Protein AF-A0A0M4QCI3-F1 (afdb_monomer_lite)

pLDDT: mean 79.68, std 19.6, range [32.41, 98.56]

Foldseek 3Di:
DDDVLLVVLLVLLCVPVNNVRSVVQSVLLVVVCVPAPPVLLSQLSVVCVVVSHNHNVSSNVSSVVVVVVPPPPDDDDDDDDPPPPPPPPPDPDDPVVVCVVCVVVVVVPDDDPPDPDDDCVVVVVVVVVVPPPVPPDDDDDDDDDDDD

Structure (mmCIF, N/CA/C/O backbone):
data_AF-A0A0M4QCI3-F1
#
_entry.id   AF-A0A0M4QCI3-F1
#
loop_
_atom_site.group_PDB
_atom_site.id
_atom_site.type_symbol
_atom_site.label_atom_id
_atom_site.label_alt_id
_atom_site.label_comp_id
_atom_site.label_asym_id
_atom_site.label_entity_id
_atom_site.label_seq_id
_atom_site.pdbx_PDB_ins_code
_atom_site.Cartn_x
_atom_site.Cartn_y
_atom_site.Cartn_z
_atom_site.occupancy
_atom_site.B_iso_or_equiv
_atom_site.auth_seq_id
_atom_site.auth_comp_id
_atom_site.auth_asym_id
_atom_site.auth_atom_id
_atom_site.pdbx_PDB_model_num
ATOM 1 N N . MET A 1 1 ? 18.122 -5.132 -4.610 1.00 80.50 1 MET A N 1
ATOM 2 C CA . MET A 1 1 ? 18.829 -3.832 -4.526 1.00 80.50 1 MET A CA 1
ATOM 3 C C . MET A 1 1 ? 17.848 -2.765 -4.070 1.00 80.50 1 MET A C 1
ATOM 5 O O . MET A 1 1 ? 16.756 -2.703 -4.630 1.00 80.50 1 MET A O 1
ATOM 9 N N . PHE A 1 2 ? 18.219 -1.973 -3.063 1.00 90.69 2 PHE A N 1
ATOM 10 C CA . PHE A 1 2 ? 17.406 -0.878 -2.526 1.00 90.69 2 PHE A CA 1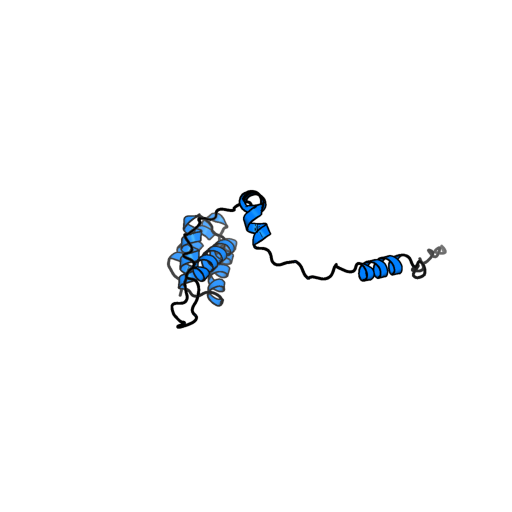
ATOM 11 C C . PHE A 1 2 ? 17.391 0.300 -3.512 1.00 90.69 2 PHE A C 1
ATOM 13 O O . PHE A 1 2 ? 18.431 0.635 -4.073 1.00 90.69 2 PHE A O 1
ATOM 20 N N . ALA A 1 3 ? 16.219 0.876 -3.772 1.00 95.44 3 ALA A N 1
ATOM 21 C CA . ALA A 1 3 ? 16.028 1.940 -4.766 1.00 95.44 3 ALA A CA 1
ATOM 22 C C . ALA A 1 3 ? 15.446 3.200 -4.115 1.00 95.44 3 ALA A C 1
ATOM 24 O O . ALA A 1 3 ? 14.942 3.130 -2.993 1.00 95.44 3 ALA A O 1
ATOM 25 N N . SER A 1 4 ? 15.465 4.329 -4.823 1.00 97.44 4 SER A N 1
ATOM 26 C CA . SER A 1 4 ? 14.939 5.602 -4.312 1.00 97.44 4 SER A CA 1
ATOM 27 C C . SER A 1 4 ? 13.458 5.523 -3.925 1.00 97.44 4 SER A C 1
ATOM 29 O O . SER A 1 4 ? 13.037 6.192 -2.988 1.00 97.44 4 SER A O 1
ATOM 31 N N . GLU A 1 5 ? 12.671 4.657 -4.567 1.00 97.44 5 GLU A N 1
ATOM 32 C CA . GLU A 1 5 ? 11.271 4.411 -4.209 1.00 97.44 5 GLU A CA 1
ATOM 33 C C . GLU A 1 5 ? 11.116 3.774 -2.824 1.00 97.44 5 GLU A C 1
ATOM 35 O O . GLU A 1 5 ? 10.173 4.095 -2.102 1.00 97.44 5 GLU A O 1
ATOM 40 N N . HIS A 1 6 ? 12.044 2.891 -2.440 1.00 97.94 6 HIS A N 1
ATOM 41 C CA . HIS A 1 6 ? 12.040 2.281 -1.111 1.00 97.94 6 HIS A CA 1
ATOM 42 C C . HIS A 1 6 ? 12.367 3.330 -0.049 1.00 97.94 6 HIS A C 1
ATOM 44 O O . HIS A 1 6 ? 11.703 3.377 0.984 1.00 97.94 6 HIS A O 1
ATOM 50 N N . GLU A 1 7 ? 13.341 4.201 -0.331 1.00 97.81 7 GLU A N 1
ATOM 51 C CA . GLU A 1 7 ? 13.709 5.300 0.564 1.00 97.81 7 GLU A CA 1
ATOM 52 C C . GLU A 1 7 ? 12.555 6.292 0.737 1.00 97.81 7 GLU A C 1
ATOM 54 O O . GLU A 1 7 ? 12.204 6.653 1.859 1.00 97.81 7 GLU A O 1
ATOM 59 N N . ALA A 1 8 ? 11.907 6.685 -0.363 1.00 97.94 8 ALA A N 1
ATOM 60 C CA . ALA A 1 8 ? 10.766 7.596 -0.335 1.00 97.94 8 ALA A CA 1
ATOM 61 C C . ALA A 1 8 ? 9.591 7.019 0.470 1.00 97.94 8 ALA A C 1
ATOM 63 O O . ALA A 1 8 ? 8.999 7.716 1.297 1.00 97.94 8 ALA A O 1
ATOM 64 N N . PHE A 1 9 ? 9.284 5.734 0.273 1.00 98.19 9 PHE A N 1
ATOM 65 C CA . PHE A 1 9 ? 8.280 5.031 1.066 1.00 98.19 9 PHE A CA 1
ATOM 66 C C . PHE A 1 9 ? 8.661 4.965 2.542 1.00 98.19 9 PHE A C 1
ATOM 68 O O . PHE A 1 9 ? 7.833 5.275 3.395 1.00 98.19 9 PHE A O 1
ATOM 75 N N . TRP A 1 10 ? 9.911 4.627 2.862 1.00 98.25 10 TRP A N 1
ATOM 76 C CA . TRP A 1 10 ? 10.362 4.531 4.246 1.00 98.25 10 TRP A CA 1
ATOM 77 C C . TRP A 1 10 ? 10.326 5.881 4.964 1.00 9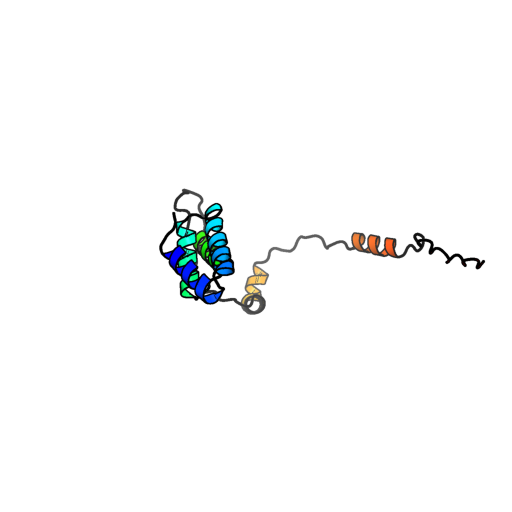8.25 10 TRP A C 1
ATOM 79 O O . TRP A 1 10 ? 9.837 5.964 6.089 1.00 98.25 10 TRP A O 1
ATOM 89 N N . ALA A 1 11 ? 10.768 6.957 4.312 1.00 98.38 11 ALA A N 1
ATOM 90 C CA . ALA A 1 11 ? 10.675 8.309 4.853 1.00 98.38 11 ALA A CA 1
ATOM 91 C C . ALA A 1 11 ? 9.215 8.712 5.132 1.00 98.38 11 ALA A C 1
ATOM 93 O O . ALA A 1 11 ? 8.909 9.226 6.211 1.00 98.38 11 ALA A O 1
ATOM 94 N N . ALA A 1 12 ? 8.300 8.426 4.199 1.00 97.94 12 ALA A N 1
ATOM 95 C CA . ALA A 1 12 ? 6.875 8.692 4.377 1.00 97.94 12 ALA A CA 1
ATOM 96 C C . ALA A 1 12 ? 6.265 7.853 5.515 1.00 97.94 12 ALA A C 1
ATOM 98 O O . ALA A 1 12 ? 5.544 8.383 6.362 1.00 97.94 12 ALA A O 1
ATOM 99 N N . ALA A 1 13 ? 6.597 6.563 5.580 1.00 97.94 13 ALA A N 1
ATOM 100 C CA . ALA A 1 13 ? 6.112 5.653 6.609 1.00 97.94 13 ALA A CA 1
ATOM 101 C C . ALA A 1 13 ? 6.612 6.052 8.003 1.00 97.94 13 ALA A C 1
ATOM 103 O O . ALA A 1 13 ? 5.818 6.091 8.939 1.00 97.94 13 ALA A O 1
ATOM 104 N N . ARG A 1 14 ? 7.888 6.440 8.149 1.00 98.31 14 ARG A N 1
ATOM 105 C CA . ARG A 1 14 ? 8.424 6.950 9.424 1.00 98.31 14 ARG A CA 1
ATOM 106 C C . ARG A 1 14 ? 7.737 8.235 9.868 1.00 98.31 14 ARG A C 1
ATOM 108 O O . ARG A 1 14 ? 7.452 8.392 11.051 1.00 98.31 14 ARG A O 1
ATOM 115 N N . LYS A 1 15 ? 7.437 9.135 8.928 1.00 98.00 15 LYS A N 1
ATOM 116 C CA . LYS A 1 15 ? 6.741 10.394 9.219 1.00 98.00 15 LYS A CA 1
ATOM 117 C C . LYS A 1 15 ? 5.310 10.176 9.723 1.00 98.00 15 LYS A C 1
ATOM 119 O O . LYS A 1 15 ? 4.868 10.924 10.586 1.00 98.00 15 LYS A O 1
ATOM 124 N N . LEU A 1 16 ? 4.588 9.193 9.180 1.00 97.62 16 LEU A N 1
ATOM 125 C CA . LEU A 1 16 ? 3.168 8.972 9.493 1.00 97.62 16 LEU A CA 1
ATOM 126 C C . LEU A 1 16 ? 2.923 7.940 10.601 1.00 97.62 16 LEU A C 1
ATOM 128 O O . LEU A 1 16 ? 1.986 8.099 11.376 1.00 97.62 16 LEU A O 1
ATOM 132 N N . LEU A 1 17 ? 3.736 6.886 10.670 1.00 97.31 17 LEU A N 1
ATOM 133 C CA . LEU A 1 17 ? 3.542 5.748 11.577 1.00 97.31 17 LEU A CA 1
ATOM 134 C C . LEU A 1 17 ? 4.569 5.720 12.722 1.00 97.31 17 LEU A C 1
ATOM 136 O O . LEU A 1 17 ? 4.437 4.927 13.653 1.00 97.31 17 LEU A O 1
ATOM 140 N N . GLY A 1 18 ? 5.598 6.569 12.663 1.00 98.00 18 GLY A N 1
ATOM 141 C CA . GLY A 1 18 ? 6.751 6.519 13.558 1.00 98.00 18 GLY A CA 1
ATOM 142 C C . GLY A 1 18 ? 7.811 5.515 13.096 1.00 98.00 18 GLY A C 1
ATOM 143 O O . GLY A 1 18 ? 7.598 4.718 12.182 1.00 98.00 18 GLY A O 1
ATOM 144 N N . ASP A 1 19 ? 8.981 5.551 13.730 1.00 97.69 19 ASP A N 1
ATOM 145 C CA . ASP A 1 19 ? 10.162 4.817 13.257 1.00 97.69 19 ASP A CA 1
ATOM 146 C C . ASP A 1 19 ? 9.986 3.288 13.323 1.00 97.69 19 ASP A C 1
ATOM 148 O O . ASP A 1 19 ? 10.170 2.574 12.337 1.00 97.69 19 ASP A O 1
ATOM 152 N N . ALA A 1 20 ? 9.516 2.775 14.464 1.00 98.12 20 ALA A N 1
ATOM 153 C CA . ALA A 1 20 ? 9.327 1.340 14.677 1.00 98.12 20 ALA A CA 1
ATOM 154 C C . ALA A 1 20 ? 8.230 0.720 13.792 1.00 98.12 20 ALA A C 1
ATOM 156 O O . ALA A 1 20 ? 8.351 -0.433 13.383 1.00 98.12 20 ALA A O 1
ATOM 157 N N . ALA A 1 21 ? 7.144 1.442 13.505 1.00 97.88 21 ALA A N 1
ATOM 158 C CA . ALA A 1 21 ? 6.096 0.941 12.616 1.00 97.88 21 ALA A CA 1
ATOM 159 C C . ALA A 1 21 ? 6.477 1.143 11.143 1.00 97.88 21 ALA A C 1
ATOM 161 O O . ALA A 1 21 ? 6.308 0.230 10.339 1.00 97.88 21 ALA A O 1
ATOM 162 N N . GLY A 1 22 ? 7.076 2.286 10.795 1.00 97.81 22 GLY A N 1
ATOM 163 C CA . GLY A 1 22 ? 7.534 2.561 9.434 1.00 97.81 22 GLY A CA 1
ATOM 164 C C . GLY A 1 22 ? 8.634 1.605 8.964 1.00 97.81 22 GLY A C 1
ATOM 165 O O . GLY A 1 22 ? 8.633 1.186 7.808 1.00 97.81 22 GLY A O 1
ATOM 166 N N . THR A 1 23 ? 9.538 1.188 9.855 1.00 98.12 23 THR A N 1
ATOM 167 C CA . THR A 1 23 ? 10.528 0.140 9.553 1.00 98.12 23 THR A CA 1
ATOM 168 C C . THR A 1 23 ? 9.886 -1.229 9.337 1.00 98.12 23 THR A C 1
ATOM 170 O O . THR A 1 23 ? 10.290 -1.933 8.415 1.00 98.12 23 THR A O 1
ATOM 173 N N . ARG A 1 24 ? 8.856 -1.607 10.110 1.00 98.56 24 ARG A N 1
ATOM 174 C CA . ARG A 1 24 ? 8.111 -2.862 9.879 1.00 98.56 24 ARG A CA 1
ATOM 175 C C . ARG A 1 24 ? 7.438 -2.877 8.511 1.00 98.56 24 ARG A C 1
ATOM 177 O O . ARG A 1 24 ? 7.520 -3.884 7.816 1.00 98.56 24 ARG A O 1
ATOM 184 N N . GLU A 1 25 ? 6.830 -1.764 8.111 1.00 98.44 25 GLU A N 1
ATOM 185 C CA . GLU A 1 25 ? 6.213 -1.628 6.788 1.00 98.44 25 GLU A CA 1
ATOM 186 C C . GLU A 1 25 ? 7.270 -1.711 5.671 1.00 98.44 25 GLU A C 1
ATOM 188 O O . GLU A 1 25 ? 7.074 -2.430 4.692 1.00 98.44 25 GLU A O 1
ATOM 193 N N . LEU A 1 26 ? 8.439 -1.071 5.830 1.00 98.19 26 LEU A N 1
ATOM 194 C CA . LEU A 1 26 ? 9.545 -1.222 4.876 1.00 98.19 26 LEU A CA 1
ATOM 195 C C . LEU A 1 26 ? 10.024 -2.680 4.785 1.00 98.19 26 LEU A C 1
ATOM 197 O O . LEU A 1 26 ? 10.218 -3.190 3.684 1.00 98.19 26 LEU A O 1
ATOM 201 N N . ILE A 1 27 ? 10.196 -3.367 5.917 1.00 98.25 27 ILE A N 1
ATOM 202 C CA . ILE A 1 27 ? 10.597 -4.781 5.937 1.00 98.25 27 ILE A CA 1
ATOM 203 C C . ILE A 1 27 ? 9.559 -5.638 5.206 1.00 98.25 27 ILE A C 1
ATOM 205 O O . ILE A 1 27 ? 9.940 -6.486 4.403 1.00 98.25 27 ILE A O 1
ATOM 209 N N . ALA A 1 28 ? 8.264 -5.396 5.418 1.00 98.25 28 ALA A N 1
ATOM 210 C CA . ALA A 1 28 ? 7.204 -6.109 4.711 1.00 98.25 28 ALA A CA 1
ATOM 211 C C . ALA A 1 28 ? 7.285 -5.906 3.184 1.00 98.25 28 ALA A C 1
ATOM 213 O O . ALA A 1 28 ? 7.183 -6.876 2.433 1.00 98.25 28 ALA A O 1
ATOM 214 N N . VAL A 1 29 ? 7.568 -4.684 2.712 1.00 97.81 29 VAL A N 1
ATOM 215 C CA . VAL A 1 29 ? 7.828 -4.418 1.283 1.00 97.81 29 VAL A CA 1
ATOM 216 C C . VAL A 1 29 ? 9.096 -5.122 0.791 1.00 97.81 29 VAL A C 1
ATOM 218 O O . VAL A 1 29 ? 9.111 -5.666 -0.311 1.00 97.81 29 VAL A O 1
ATOM 221 N N . LEU A 1 30 ? 10.167 -5.158 1.584 1.00 97.25 30 LEU A N 1
ATOM 222 C CA . LEU A 1 30 ? 11.391 -5.870 1.205 1.00 97.25 30 LEU A CA 1
ATOM 223 C C . LEU A 1 30 ? 11.154 -7.379 1.080 1.00 97.25 30 LEU A C 1
ATOM 225 O O . LEU A 1 30 ? 11.660 -8.002 0.148 1.00 97.25 30 LEU A O 1
ATOM 229 N N . LEU A 1 31 ? 10.337 -7.956 1.963 1.00 97.44 31 LEU A N 1
ATOM 230 C CA . LEU A 1 31 ? 9.935 -9.360 1.885 1.00 97.44 31 LEU A CA 1
ATOM 231 C C . LEU A 1 31 ? 9.036 -9.649 0.676 1.00 97.44 31 LEU A C 1
ATOM 233 O O . LEU A 1 31 ? 9.050 -10.770 0.170 1.00 97.44 31 LEU A O 1
ATOM 237 N N . LEU A 1 32 ? 8.317 -8.651 0.156 1.00 95.88 32 LEU A N 1
ATOM 238 C CA . LEU A 1 32 ? 7.508 -8.794 -1.055 1.00 95.88 32 LEU A CA 1
ATOM 239 C C . LEU A 1 32 ? 8.351 -9.185 -2.282 1.00 95.88 32 LEU A C 1
ATOM 241 O O . LEU A 1 32 ? 7.884 -9.964 -3.115 1.00 95.88 32 LEU A O 1
ATOM 245 N N . HIS A 1 33 ? 9.613 -8.739 -2.357 1.00 95.44 33 HIS A N 1
ATOM 246 C CA . HIS A 1 33 ? 10.555 -9.132 -3.422 1.00 95.44 33 HIS A CA 1
ATOM 247 C C . HIS A 1 33 ? 10.864 -10.634 -3.446 1.00 95.44 33 HIS A C 1
ATOM 249 O O . HIS A 1 33 ? 11.392 -11.127 -4.437 1.00 95.44 33 HIS A O 1
ATOM 255 N N . ARG A 1 34 ? 10.543 -11.388 -2.382 1.00 95.75 34 ARG A N 1
ATOM 256 C CA . ARG A 1 34 ? 10.668 -12.855 -2.392 1.00 95.75 34 ARG A CA 1
ATOM 257 C C . ARG A 1 34 ? 9.658 -13.516 -3.332 1.00 95.75 34 ARG A C 1
ATOM 259 O O . ARG A 1 34 ? 9.906 -14.619 -3.809 1.00 95.75 34 ARG A O 1
ATOM 266 N N . HIS A 1 35 ? 8.520 -12.869 -3.559 1.00 93.56 35 HIS A N 1
ATOM 267 C CA . HIS A 1 35 ? 7.404 -13.435 -4.315 1.00 93.56 35 HIS A CA 1
ATOM 268 C C . HIS A 1 35 ? 7.152 -12.716 -5.637 1.00 93.56 35 HIS A C 1
ATOM 270 O O . HIS A 1 35 ? 6.544 -13.296 -6.529 1.00 93.56 35 HIS A O 1
ATOM 276 N N . LEU A 1 36 ? 7.591 -11.464 -5.762 1.00 94.00 36 LEU A N 1
ATOM 277 C CA . LEU A 1 36 ? 7.354 -10.627 -6.931 1.00 94.00 36 LEU A CA 1
ATOM 278 C C . LEU A 1 36 ? 8.677 -10.088 -7.485 1.00 94.00 36 LEU A C 1
ATOM 280 O O . LEU A 1 36 ? 9.568 -9.739 -6.707 1.00 94.00 36 LEU A O 1
ATOM 284 N N . PRO A 1 37 ? 8.809 -9.968 -8.817 1.00 94.88 37 PRO A N 1
ATOM 285 C CA . PRO A 1 37 ? 9.997 -9.389 -9.424 1.00 94.88 37 PRO A CA 1
ATOM 286 C C . PRO A 1 37 ? 10.135 -7.908 -9.053 1.00 94.88 37 PRO A C 1
ATOM 288 O O . PRO A 1 37 ? 9.152 -7.182 -8.877 1.00 94.88 37 PRO A O 1
ATOM 291 N N . ARG A 1 38 ? 11.387 -7.442 -8.977 1.00 94.81 38 ARG A N 1
ATOM 292 C CA . ARG A 1 38 ? 11.741 -6.095 -8.504 1.00 94.81 38 ARG A CA 1
ATOM 293 C C . ARG A 1 38 ? 10.957 -4.984 -9.194 1.00 94.81 38 ARG A C 1
ATOM 295 O O . ARG A 1 38 ? 10.470 -4.080 -8.520 1.00 94.81 38 ARG A O 1
ATOM 302 N N . GLU A 1 39 ? 10.848 -5.041 -10.517 1.00 95.19 39 GLU A N 1
ATOM 303 C CA . GLU A 1 39 ? 10.213 -3.984 -11.311 1.00 95.19 39 GLU A CA 1
ATOM 304 C C . GLU A 1 39 ? 8.730 -3.813 -10.968 1.00 95.19 39 GLU A C 1
ATOM 306 O O . GLU A 1 39 ? 8.224 -2.693 -10.890 1.00 95.19 39 GLU A O 1
ATOM 311 N N . ILE A 1 40 ? 8.057 -4.919 -10.654 1.00 96.69 40 ILE A N 1
ATOM 312 C CA . ILE A 1 40 ? 6.656 -4.928 -10.245 1.00 96.69 40 ILE A CA 1
ATOM 313 C C . ILE A 1 40 ? 6.487 -4.331 -8.843 1.00 96.69 40 ILE A C 1
ATOM 315 O O . ILE A 1 40 ? 5.576 -3.534 -8.614 1.00 96.69 40 ILE A O 1
ATOM 319 N N . VAL A 1 41 ? 7.401 -4.630 -7.915 1.00 96.94 41 VAL A N 1
ATOM 320 C CA . VAL A 1 41 ? 7.389 -4.019 -6.575 1.00 96.94 41 VAL A CA 1
ATOM 321 C C . VAL A 1 41 ? 7.672 -2.515 -6.646 1.00 96.94 41 VAL A C 1
ATOM 323 O O . VAL A 1 41 ? 7.008 -1.736 -5.964 1.00 96.94 41 VAL A O 1
ATOM 326 N N . LEU A 1 42 ? 8.601 -2.073 -7.502 1.00 97.31 42 LEU A N 1
ATOM 327 C CA . LEU A 1 42 ? 8.852 -0.645 -7.724 1.00 97.31 42 LEU A CA 1
ATOM 328 C C . LEU A 1 42 ? 7.634 0.068 -8.322 1.00 97.31 42 LEU A C 1
ATOM 330 O O . LEU A 1 42 ? 7.321 1.187 -7.915 1.00 97.31 42 LEU A O 1
ATOM 334 N N . ALA A 1 43 ? 6.919 -0.569 -9.252 1.00 96.81 43 ALA A N 1
ATOM 335 C CA . ALA A 1 43 ? 5.666 -0.038 -9.780 1.00 96.81 43 ALA A CA 1
ATOM 336 C C . ALA A 1 43 ? 4.601 0.106 -8.676 1.00 96.81 43 ALA A C 1
ATOM 338 O O . ALA A 1 43 ? 3.996 1.175 -8.551 1.00 96.81 43 ALA A O 1
ATOM 339 N N . GLY A 1 44 ? 4.450 -0.914 -7.822 1.00 96.94 44 GLY A N 1
ATOM 340 C CA . GLY A 1 44 ? 3.558 -0.882 -6.659 1.00 96.94 44 GLY A CA 1
ATOM 341 C C . GLY A 1 44 ? 3.916 0.215 -5.651 1.00 96.94 44 GLY A C 1
ATOM 342 O O . GLY A 1 44 ? 3.040 0.954 -5.207 1.00 96.94 44 GLY A O 1
ATOM 343 N N . LEU A 1 45 ? 5.206 0.402 -5.352 1.00 97.94 45 LEU A N 1
ATOM 344 C CA . LEU A 1 45 ? 5.697 1.480 -4.484 1.00 97.94 45 LEU A CA 1
ATOM 345 C C . LEU A 1 45 ? 5.347 2.865 -5.038 1.00 97.94 45 LEU A C 1
ATOM 347 O O . LEU A 1 45 ? 4.808 3.705 -4.318 1.00 97.94 45 LEU A O 1
ATOM 351 N N . ARG A 1 46 ? 5.598 3.104 -6.332 1.00 98.00 46 ARG A N 1
ATOM 352 C CA . ARG A 1 46 ? 5.237 4.373 -6.987 1.00 98.00 46 ARG A CA 1
ATOM 353 C C . ARG A 1 46 ? 3.726 4.603 -6.981 1.00 98.00 46 ARG A C 1
ATOM 355 O O . ARG A 1 46 ? 3.288 5.744 -6.865 1.00 98.00 46 ARG A O 1
ATOM 362 N N . ALA A 1 47 ? 2.925 3.550 -7.138 1.00 97.50 47 ALA A N 1
ATOM 363 C CA . ALA A 1 47 ? 1.468 3.639 -7.085 1.00 97.50 47 ALA A CA 1
ATOM 364 C C . ALA A 1 47 ? 0.960 3.988 -5.681 1.00 97.50 47 ALA A C 1
ATOM 366 O O . ALA A 1 47 ? 0.192 4.939 -5.545 1.00 97.50 47 ALA A O 1
ATOM 367 N N . ALA A 1 48 ? 1.456 3.306 -4.647 1.00 97.25 48 ALA A N 1
ATOM 368 C CA . ALA A 1 48 ? 1.116 3.591 -3.256 1.00 97.25 48 ALA A CA 1
ATOM 369 C C . ALA A 1 48 ? 1.505 5.024 -2.854 1.00 97.25 48 ALA A C 1
ATOM 371 O O . ALA A 1 48 ? 0.697 5.748 -2.273 1.00 97.25 48 ALA A O 1
ATOM 372 N N . LEU A 1 49 ? 2.701 5.480 -3.245 1.00 97.25 49 LEU A N 1
ATOM 373 C CA . LEU A 1 49 ? 3.154 6.848 -2.981 1.00 97.25 49 LEU A CA 1
ATOM 374 C C . LEU A 1 49 ? 2.285 7.906 -3.673 1.00 97.25 49 LEU A C 1
ATOM 376 O O . LEU A 1 49 ? 2.000 8.938 -3.070 1.00 97.25 49 LEU A O 1
ATOM 380 N N . ARG A 1 50 ? 1.809 7.652 -4.901 1.00 97.12 50 ARG A N 1
ATOM 381 C CA . ARG A 1 50 ? 0.898 8.569 -5.613 1.00 97.12 50 ARG A CA 1
ATOM 382 C C . ARG A 1 50 ? -0.427 8.787 -4.882 1.00 97.12 50 ARG A C 1
ATOM 384 O O . ARG A 1 50 ? -0.995 9.866 -5.001 1.00 97.12 50 ARG A O 1
ATOM 391 N N . VAL A 1 51 ? -0.909 7.791 -4.139 1.00 95.25 51 VAL A N 1
ATOM 392 C CA . VAL A 1 51 ? -2.137 7.891 -3.330 1.00 95.25 51 VAL A CA 1
ATOM 393 C C . VAL A 1 51 ? -1.861 8.231 -1.860 1.00 95.25 51 VAL A C 1
ATOM 395 O O . VAL A 1 51 ? -2.789 8.272 -1.059 1.00 95.25 51 VAL A O 1
ATOM 398 N N . GLY A 1 52 ? -0.599 8.478 -1.488 1.00 95.19 52 GLY A N 1
ATOM 399 C CA . GLY A 1 52 ? -0.201 8.793 -0.112 1.00 95.19 52 GLY A CA 1
ATOM 400 C C . GLY A 1 52 ? -0.291 7.612 0.861 1.00 95.19 52 GLY A C 1
ATOM 401 O O . GLY A 1 52 ? -0.320 7.818 2.073 1.00 95.19 52 GLY A O 1
ATOM 402 N N . ALA A 1 53 ? -0.341 6.376 0.358 1.00 97.12 53 ALA A N 1
ATOM 403 C CA . ALA A 1 53 ? -0.406 5.180 1.186 1.00 97.12 53 ALA A CA 1
ATOM 404 C C . ALA A 1 53 ? 0.991 4.737 1.644 1.00 97.12 53 ALA A C 1
ATOM 406 O O . ALA A 1 53 ? 1.916 4.600 0.846 1.00 97.12 53 ALA A O 1
ATOM 407 N N . VAL A 1 54 ? 1.112 4.447 2.941 1.00 97.19 54 VAL A N 1
ATOM 408 C CA . VAL A 1 54 ? 2.365 4.022 3.595 1.00 97.19 54 VAL A CA 1
ATOM 409 C C . VAL A 1 54 ? 2.272 2.628 4.223 1.00 97.19 54 VAL A C 1
ATOM 411 O O . VAL A 1 54 ? 3.035 2.294 5.124 1.00 97.19 54 VAL A O 1
ATOM 414 N N . ARG A 1 55 ? 1.315 1.813 3.762 1.00 98.19 55 ARG A N 1
ATOM 415 C CA . ARG A 1 55 ? 1.138 0.423 4.202 1.00 98.19 55 ARG A CA 1
ATOM 416 C C . ARG A 1 55 ? 1.587 -0.550 3.121 1.00 98.19 55 ARG A C 1
ATOM 418 O O . ARG A 1 55 ? 1.211 -0.400 1.957 1.00 98.19 55 ARG A O 1
ATOM 425 N N . ALA A 1 56 ? 2.339 -1.567 3.515 1.00 97.75 56 ALA A N 1
ATOM 426 C CA . ALA A 1 56 ? 2.868 -2.609 2.650 1.00 97.75 56 ALA A CA 1
ATOM 427 C C . ALA A 1 56 ? 1.757 -3.410 1.961 1.00 97.75 56 ALA A C 1
ATOM 429 O O . ALA A 1 56 ? 1.925 -3.809 0.812 1.00 97.75 56 ALA A O 1
ATOM 430 N N . ASP A 1 57 ? 0.598 -3.571 2.605 1.00 97.62 57 ASP A N 1
ATOM 431 C CA . ASP A 1 57 ? -0.557 -4.250 2.007 1.00 97.62 57 ASP A CA 1
ATOM 432 C C . ASP A 1 57 ? -1.044 -3.534 0.739 1.00 97.62 57 ASP A C 1
A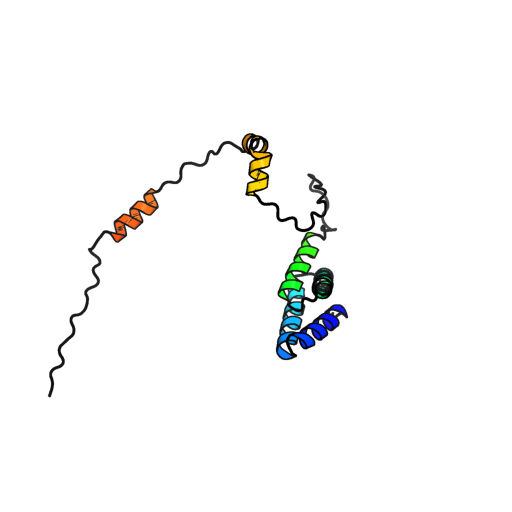TOM 434 O O . ASP A 1 57 ? -1.346 -4.174 -0.267 1.00 97.62 57 ASP A O 1
ATOM 438 N N . VAL A 1 58 ? -1.049 -2.195 0.743 1.00 97.81 58 VAL A N 1
ATOM 439 C CA . VAL A 1 58 ? -1.423 -1.392 -0.433 1.00 97.81 58 VAL A CA 1
ATOM 440 C C . VAL A 1 58 ? -0.372 -1.535 -1.533 1.00 97.81 58 VAL A C 1
ATOM 442 O O . VAL A 1 58 ? -0.721 -1.723 -2.697 1.00 97.81 58 VAL A O 1
ATOM 445 N N . VAL A 1 59 ? 0.916 -1.520 -1.168 1.00 97.62 59 VAL A N 1
ATOM 446 C CA . VAL A 1 59 ? 2.019 -1.776 -2.110 1.00 97.62 59 VAL A CA 1
ATOM 447 C C . VAL A 1 59 ? 1.876 -3.160 -2.746 1.00 97.62 59 VAL A C 1
ATOM 449 O O . VAL A 1 59 ? 2.063 -3.292 -3.952 1.00 97.62 59 VAL A O 1
ATOM 452 N N . ALA A 1 60 ? 1.503 -4.180 -1.969 1.00 97.69 60 ALA A N 1
ATOM 453 C CA . ALA A 1 60 ? 1.294 -5.537 -2.462 1.00 97.69 60 ALA A C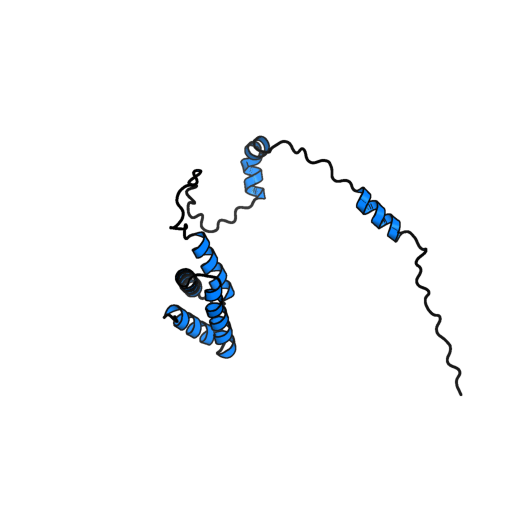A 1
ATOM 454 C C . ALA A 1 60 ? 0.102 -5.637 -3.423 1.00 97.69 60 ALA A C 1
ATOM 456 O O . ALA A 1 60 ? 0.208 -6.317 -4.444 1.00 97.69 60 ALA A O 1
ATOM 457 N N . VAL A 1 61 ? -1.010 -4.952 -3.134 1.00 97.19 61 VAL A N 1
ATOM 458 C CA . VAL A 1 61 ? -2.176 -4.895 -4.033 1.00 97.19 61 VAL A CA 1
ATOM 459 C C . VAL A 1 61 ? -1.805 -4.236 -5.359 1.00 97.19 61 VAL A C 1
ATOM 461 O O . VAL A 1 61 ? -2.059 -4.809 -6.417 1.00 97.19 61 VAL A O 1
ATOM 464 N N . GLU A 1 62 ? -1.152 -3.076 -5.321 1.00 96.75 62 GLU A N 1
ATOM 465 C CA . GLU A 1 62 ? -0.748 -2.379 -6.545 1.00 96.75 62 GLU A CA 1
ATOM 466 C C . GLU A 1 62 ? 0.324 -3.156 -7.320 1.00 96.75 62 GLU A C 1
ATOM 468 O O . GLU A 1 62 ? 0.262 -3.245 -8.544 1.00 96.75 62 GLU A O 1
ATOM 473 N N . ALA A 1 63 ? 1.273 -3.792 -6.628 1.00 96.19 63 ALA A N 1
ATOM 474 C CA . ALA A 1 63 ? 2.261 -4.660 -7.259 1.00 96.19 63 ALA A CA 1
ATOM 475 C C . ALA A 1 63 ? 1.590 -5.849 -7.968 1.00 96.19 63 ALA A C 1
ATOM 477 O O . ALA A 1 63 ? 1.870 -6.092 -9.137 1.00 96.19 63 ALA A O 1
ATOM 478 N N . ARG A 1 64 ? 0.653 -6.558 -7.324 1.00 95.12 64 ARG A N 1
ATOM 479 C CA . ARG A 1 64 ? -0.079 -7.666 -7.970 1.00 95.12 64 ARG A CA 1
ATOM 480 C C . ARG A 1 64 ? -0.899 -7.194 -9.162 1.00 95.12 64 ARG A C 1
ATOM 482 O O . ARG A 1 64 ? -0.828 -7.806 -10.220 1.00 95.12 64 ARG A O 1
ATOM 489 N N . ARG A 1 65 ? -1.580 -6.055 -9.033 1.00 93.75 65 ARG A N 1
ATOM 490 C CA . ARG A 1 65 ? -2.285 -5.431 -10.155 1.00 93.75 65 ARG A CA 1
ATOM 491 C C . ARG A 1 65 ? -1.341 -5.172 -11.331 1.00 93.75 65 ARG A C 1
ATOM 493 O O . ARG A 1 65 ? -1.701 -5.445 -12.469 1.00 93.75 65 ARG A O 1
ATOM 500 N N . HIS A 1 66 ? -0.133 -4.669 -11.080 1.00 90.88 66 HIS A N 1
ATOM 501 C CA . HIS A 1 66 ? 0.879 -4.473 -12.120 1.00 90.88 66 HIS A CA 1
ATOM 502 C C . HIS A 1 66 ? 1.432 -5.787 -12.685 1.00 90.88 66 HIS A C 1
ATOM 504 O O . HIS A 1 66 ? 1.721 -5.830 -13.877 1.00 90.88 66 HIS A O 1
ATOM 510 N N . HIS A 1 67 ? 1.553 -6.836 -11.868 1.00 90.44 67 HIS A N 1
ATOM 511 C CA . HIS A 1 67 ? 1.969 -8.170 -12.304 1.00 90.44 67 HIS A CA 1
ATOM 512 C C . HIS A 1 67 ? 0.983 -8.761 -13.313 1.00 90.44 67 HIS A C 1
ATOM 514 O O . HIS A 1 67 ? 1.392 -9.189 -14.381 1.00 90.44 67 HIS A O 1
ATOM 520 N N . GLU A 1 68 ? -0.316 -8.694 -13.011 1.00 85.00 68 GLU A N 1
ATOM 521 C CA . GLU A 1 68 ? -1.396 -9.186 -13.879 1.00 85.00 68 GLU A CA 1
ATOM 522 C C . GLU A 1 68 ? -1.486 -8.424 -15.211 1.00 85.00 68 GLU A C 1
ATOM 524 O O . GLU A 1 68 ? -1.947 -8.960 -16.213 1.00 85.00 68 GLU A O 1
ATOM 529 N N . HIS A 1 69 ? -1.057 -7.159 -15.227 1.00 73.38 69 HIS A N 1
ATOM 530 C CA . HIS A 1 69 ? -1.045 -6.313 -16.425 1.00 73.38 69 HIS A CA 1
ATOM 531 C C . HIS A 1 69 ? 0.285 -6.352 -17.184 1.00 73.38 69 HIS A C 1
ATOM 533 O O . HIS A 1 69 ? 0.417 -5.642 -18.183 1.00 73.38 69 HIS A O 1
ATOM 539 N N . HIS A 1 70 ? 1.278 -7.109 -16.715 1.00 63.94 70 HIS A N 1
ATOM 540 C CA . HIS A 1 70 ? 2.495 -7.373 -17.468 1.00 63.94 70 HIS A CA 1
ATOM 541 C C . HIS A 1 70 ? 2.235 -8.657 -18.265 1.00 63.94 70 HIS A C 1
ATOM 543 O O . HIS A 1 70 ? 2.391 -9.735 -17.699 1.00 63.94 70 HIS A O 1
ATOM 549 N N . PRO A 1 71 ? 1.746 -8.582 -19.522 1.00 53.53 71 PRO A N 1
ATOM 550 C CA . PRO A 1 71 ? 1.631 -9.781 -20.336 1.00 53.53 71 PRO A CA 1
ATOM 551 C C . PRO A 1 71 ? 3.027 -10.384 -20.436 1.00 53.53 71 PRO A C 1
ATOM 553 O O . PRO A 1 71 ? 3.981 -9.672 -20.760 1.00 53.53 71 PRO A O 1
ATOM 556 N N . ASP A 1 72 ? 3.140 -11.665 -20.107 1.00 48.47 72 ASP A N 1
ATOM 557 C CA . ASP A 1 72 ? 4.365 -12.429 -20.264 1.00 48.47 72 ASP A CA 1
ATOM 558 C C . ASP A 1 72 ? 4.941 -12.163 -21.663 1.00 48.47 72 ASP A C 1
ATOM 560 O O . ASP A 1 72 ? 4.354 -12.540 -22.677 1.00 48.47 72 ASP A O 1
ATOM 564 N N . THR A 1 73 ? 6.092 -11.494 -21.742 1.00 49.81 73 THR A N 1
ATOM 565 C CA . THR A 1 73 ? 6.840 -11.370 -23.002 1.00 49.81 73 THR A CA 1
ATOM 566 C C . THR A 1 73 ? 7.534 -12.676 -23.393 1.00 49.81 73 THR A C 1
ATOM 568 O O . THR A 1 73 ? 8.163 -12.726 -24.442 1.00 49.81 73 THR A O 1
ATOM 571 N N . ASP A 1 74 ? 7.363 -13.745 -22.610 1.00 45.41 74 ASP A N 1
ATOM 572 C CA . ASP A 1 74 ? 7.955 -15.056 -22.844 1.00 45.41 74 ASP A CA 1
ATOM 573 C C . ASP A 1 74 ? 6.886 -16.159 -22.766 1.00 45.41 74 ASP A C 1
ATOM 575 O O . ASP A 1 74 ? 6.787 -16.847 -21.758 1.00 45.41 74 ASP A O 1
ATOM 579 N N . THR A 1 75 ? 6.074 -16.343 -23.815 1.00 38.44 75 THR A N 1
ATOM 580 C CA . THR A 1 75 ? 5.559 -17.661 -24.267 1.00 38.44 75 THR A CA 1
ATOM 581 C C . THR A 1 75 ? 4.882 -17.513 -25.634 1.00 38.44 75 THR A C 1
ATOM 583 O O . THR A 1 75 ? 3.832 -16.892 -25.778 1.00 38.44 75 THR A O 1
ATOM 586 N N . SER A 1 76 ? 5.489 -18.109 -26.662 1.00 42.38 76 SER A N 1
ATOM 587 C CA . SER A 1 76 ? 4.857 -18.295 -27.970 1.00 42.38 76 SER A CA 1
ATOM 588 C C . SER A 1 76 ? 3.781 -19.386 -27.932 1.00 42.38 76 SER A C 1
ATOM 590 O O . SER A 1 76 ? 3.998 -20.458 -27.377 1.00 42.38 76 SER A O 1
ATOM 592 N N . ALA A 1 77 ? 2.701 -19.111 -28.669 1.00 45.00 77 ALA A N 1
ATOM 593 C CA . ALA A 1 77 ? 1.749 -20.038 -29.286 1.00 45.00 77 ALA A CA 1
ATOM 594 C C . ALA A 1 77 ? 0.747 -20.783 -28.380 1.00 45.00 77 ALA A C 1
ATOM 596 O O . ALA A 1 77 ? 0.911 -21.947 -28.029 1.00 45.00 77 ALA A O 1
ATOM 597 N N . GLY A 1 78 ? -0.396 -20.125 -28.173 1.00 32.41 78 GLY A N 1
ATOM 598 C CA . GLY A 1 78 ? -1.670 -20.743 -27.810 1.00 32.41 78 GLY A CA 1
ATOM 599 C C . GLY A 1 78 ? -2.829 -19.824 -28.191 1.00 32.41 78 GLY A C 1
ATOM 600 O O . GLY A 1 78 ? -3.281 -19.018 -27.390 1.00 32.41 78 GLY A O 1
ATOM 601 N N . THR A 1 79 ? -3.251 -19.890 -29.451 1.00 38.38 79 THR A N 1
ATOM 602 C CA . THR A 1 79 ? -4.362 -19.141 -30.055 1.00 38.38 79 THR A CA 1
ATOM 603 C C . THR A 1 79 ? -5.649 -19.198 -29.221 1.00 38.38 79 THR A C 1
ATOM 605 O O . THR A 1 79 ? -6.155 -20.289 -28.977 1.00 38.38 79 THR A O 1
ATOM 608 N N . CYS A 1 80 ? -6.187 -18.031 -28.834 1.00 36.44 80 CYS A N 1
ATOM 609 C CA . CYS A 1 80 ? -7.572 -17.574 -29.071 1.00 36.44 80 CYS A CA 1
ATOM 610 C C . CYS A 1 80 ? -8.000 -16.466 -28.089 1.00 36.44 80 CYS A C 1
ATOM 612 O O . CYS A 1 80 ? -7.859 -16.603 -26.880 1.00 36.44 80 CYS A O 1
ATOM 614 N N . ALA A 1 81 ? -8.631 -15.432 -28.657 1.00 39.19 81 ALA A N 1
ATOM 615 C CA . ALA A 1 81 ? -9.293 -14.285 -28.027 1.00 39.19 81 ALA A CA 1
ATOM 616 C C . ALA A 1 81 ? -8.373 -13.222 -27.401 1.00 39.19 81 ALA A C 1
ATOM 618 O O . ALA A 1 81 ? -8.228 -13.114 -26.186 1.00 39.19 81 ALA A O 1
ATOM 619 N N . GLU A 1 82 ? -7.853 -12.340 -28.258 1.00 34.91 82 GLU A N 1
ATOM 620 C CA . GLU A 1 82 ? -7.437 -10.996 -27.855 1.00 34.91 82 GLU A CA 1
ATOM 621 C C . GLU A 1 82 ? -8.676 -10.218 -27.387 1.00 34.91 82 GLU A C 1
ATOM 623 O O . GLU A 1 82 ? -9.342 -9.505 -28.139 1.00 34.91 82 GLU A O 1
ATOM 628 N N . VAL A 1 83 ? -9.038 -10.403 -26.119 1.00 45.25 83 VAL A N 1
ATOM 629 C CA . VAL A 1 83 ? -9.920 -9.471 -25.430 1.00 45.25 83 VAL A CA 1
ATOM 630 C C . VAL A 1 83 ? -9.079 -8.230 -25.198 1.00 45.25 83 VAL A C 1
ATOM 632 O O . VAL A 1 83 ? -8.247 -8.191 -24.293 1.00 45.25 83 VAL A O 1
ATOM 635 N N . VAL A 1 84 ? -9.288 -7.209 -26.028 1.00 46.06 84 VAL A N 1
ATOM 636 C CA . VAL A 1 84 ? -8.845 -5.850 -25.729 1.00 46.06 84 VAL A CA 1
ATOM 637 C C . VAL A 1 84 ? -9.499 -5.471 -24.405 1.00 46.06 84 VAL A C 1
ATOM 639 O O . VAL A 1 84 ? -10.656 -5.052 -24.354 1.00 46.06 84 VAL A O 1
ATOM 642 N N . VAL A 1 85 ? -8.773 -5.664 -23.303 1.00 46.81 85 VAL A N 1
ATOM 643 C CA . VAL A 1 85 ? -9.165 -5.158 -21.994 1.00 46.81 85 VAL A CA 1
ATOM 644 C C . VAL A 1 85 ? -8.970 -3.652 -22.075 1.00 46.81 85 VAL A C 1
ATOM 646 O O . VAL A 1 85 ? -7.944 -3.097 -21.682 1.00 46.81 85 VAL A O 1
ATOM 649 N N . THR A 1 86 ? -9.969 -2.960 -22.626 1.00 43.59 86 THR A N 1
ATOM 650 C CA . THR A 1 86 ? -10.154 -1.537 -22.365 1.00 43.59 86 THR A CA 1
ATOM 651 C C . THR A 1 86 ? -10.023 -1.383 -20.860 1.00 43.59 86 THR A C 1
ATOM 653 O O . THR A 1 86 ? -10.723 -2.084 -20.121 1.00 43.59 86 THR A O 1
ATOM 656 N N . ARG A 1 87 ? -9.087 -0.533 -20.412 1.00 50.50 87 ARG A N 1
ATOM 657 C CA . ARG A 1 87 ? -8.895 -0.187 -19.001 1.00 50.50 87 ARG A CA 1
ATOM 658 C C . ARG A 1 87 ? -10.208 0.377 -18.471 1.00 50.50 87 ARG A C 1
ATOM 660 O O . ARG A 1 87 ? -10.414 1.587 -18.443 1.00 50.50 87 ARG A O 1
ATOM 667 N N . HIS A 1 88 ? -11.106 -0.506 -18.066 1.00 48.94 88 HIS A N 1
ATOM 668 C CA . HIS A 1 88 ? -12.279 -0.164 -17.305 1.00 48.94 88 HIS A CA 1
ATOM 669 C C . HIS A 1 88 ? -11.723 0.208 -15.940 1.00 48.94 88 HIS A C 1
ATOM 671 O O . HIS A 1 88 ? -11.500 -0.652 -15.087 1.00 48.94 88 HIS A O 1
ATOM 677 N N . GLY A 1 89 ? -11.402 1.497 -15.772 1.00 55.44 89 GLY A N 1
ATOM 678 C CA . GLY A 1 89 ? -11.184 2.079 -14.455 1.00 55.44 89 GLY A CA 1
ATOM 679 C C . GLY A 1 89 ? -12.286 1.549 -13.556 1.00 55.44 89 GLY A C 1
ATOM 680 O O . GLY A 1 89 ? -13.427 1.528 -14.005 1.00 55.44 89 GLY A O 1
ATOM 681 N N . SER A 1 90 ? -11.900 1.016 -12.396 1.00 56.09 90 SER A N 1
ATOM 682 C CA . SER A 1 90 ? -12.682 0.181 -11.477 1.00 56.09 90 SER A CA 1
ATOM 683 C C . SER A 1 90 ? -14.157 0.581 -11.387 1.00 56.09 90 SER A C 1
ATOM 685 O O . SER A 1 90 ? -14.590 1.243 -10.445 1.00 56.09 90 SER A O 1
ATOM 687 N N . ARG A 1 91 ? -14.940 0.186 -12.389 1.00 64.00 91 ARG A N 1
ATOM 688 C CA . ARG A 1 91 ? -16.367 0.427 -12.441 1.00 64.00 91 ARG A CA 1
ATOM 689 C C . ARG A 1 91 ? -16.957 -0.803 -11.805 1.00 64.00 91 ARG A C 1
ATOM 691 O O . ARG A 1 91 ? -17.124 -1.832 -12.454 1.00 64.00 91 ARG A O 1
ATOM 698 N N . VAL A 1 92 ? -17.208 -0.701 -10.507 1.00 68.06 92 VAL A N 1
ATOM 699 C CA . VAL A 1 92 ? -18.008 -1.691 -9.800 1.00 68.06 92 VAL A CA 1
ATOM 700 C C . VAL A 1 92 ? -19.414 -1.576 -10.376 1.00 68.06 92 VAL A C 1
ATOM 702 O O . VAL A 1 92 ? -20.171 -0.672 -10.036 1.00 68.06 92 VAL A O 1
ATOM 705 N N . VAL A 1 93 ? -19.725 -2.426 -11.350 1.00 77.38 93 VAL A N 1
ATOM 706 C CA . VAL A 1 93 ? -21.072 -2.522 -11.904 1.00 77.38 93 VAL A CA 1
ATOM 707 C C . VAL A 1 93 ? -21.867 -3.419 -10.969 1.00 77.38 93 VAL A C 1
ATOM 709 O O . VAL A 1 93 ? -21.433 -4.533 -10.672 1.00 77.38 93 VAL A O 1
ATOM 712 N N . SER A 1 94 ? -23.027 -2.944 -10.514 1.00 81.19 94 SER A N 1
ATOM 713 C CA . SER A 1 94 ? -23.976 -3.793 -9.799 1.00 81.19 94 SER A CA 1
ATOM 714 C C . SER A 1 94 ? -24.326 -4.989 -10.683 1.00 81.19 94 SER A C 1
ATOM 716 O O . SER A 1 94 ? -24.903 -4.843 -11.763 1.00 81.19 94 SER A O 1
ATOM 718 N N . LEU A 1 95 ? -23.936 -6.186 -10.239 1.00 76.50 95 LEU A N 1
ATOM 719 C CA . LEU A 1 95 ? -24.174 -7.419 -10.983 1.00 76.50 95 LEU A CA 1
ATOM 720 C C . LEU A 1 95 ? -25.678 -7.652 -11.173 1.00 76.50 95 LEU A C 1
ATOM 722 O O . LEU A 1 95 ? -26.098 -8.083 -12.242 1.00 76.50 95 LEU A O 1
ATOM 726 N N . THR A 1 96 ? -26.482 -7.315 -10.161 1.00 81.75 96 THR A N 1
ATOM 727 C CA . THR A 1 96 ? -27.945 -7.404 -10.209 1.00 81.75 96 THR A CA 1
ATOM 728 C C . THR A 1 96 ? -28.522 -6.443 -11.239 1.00 81.75 96 THR A C 1
ATOM 730 O O . THR A 1 96 ? -29.345 -6.848 -12.050 1.00 81.75 96 THR A O 1
ATOM 733 N N . GLU A 1 97 ? -28.052 -5.195 -11.262 1.00 80.88 97 GLU A N 1
ATOM 734 C CA . GLU A 1 97 ? -28.510 -4.189 -12.225 1.00 80.88 97 GLU A CA 1
ATOM 735 C C . GLU A 1 97 ? -28.176 -4.608 -13.661 1.00 80.88 97 GLU A C 1
ATOM 737 O O . GLU A 1 97 ? -29.058 -4.650 -14.514 1.00 80.88 97 GLU A O 1
ATOM 742 N N . ARG A 1 98 ? -26.932 -5.046 -13.905 1.00 78.44 98 ARG A N 1
ATOM 743 C CA . ARG A 1 98 ? -26.503 -5.571 -15.210 1.00 78.44 98 ARG A CA 1
ATOM 744 C C . ARG A 1 98 ? -27.286 -6.821 -15.624 1.00 78.44 98 ARG A C 1
ATOM 746 O O . ARG A 1 98 ? -27.544 -7.023 -16.806 1.00 78.44 98 ARG A O 1
ATOM 753 N N . ARG A 1 99 ? -27.643 -7.685 -14.671 1.00 76.69 99 ARG A N 1
ATOM 754 C CA . ARG A 1 99 ? -28.418 -8.903 -14.941 1.00 76.69 99 ARG A CA 1
ATOM 755 C C . ARG A 1 99 ? -29.870 -8.589 -15.293 1.00 76.69 99 ARG A C 1
ATOM 757 O O . ARG A 1 99 ? -30.434 -9.286 -16.125 1.00 76.69 99 ARG A O 1
ATOM 764 N N . LEU A 1 100 ? -30.457 -7.553 -14.693 1.00 82.31 100 LEU A N 1
ATOM 765 C CA . LEU A 1 100 ? -31.815 -7.107 -15.005 1.00 82.31 100 LEU A CA 1
ATOM 766 C C . LEU A 1 100 ? -31.891 -6.434 -16.380 1.00 82.31 100 LEU A C 1
ATOM 768 O O . LEU A 1 100 ? -32.816 -6.716 -17.134 1.00 82.31 100 LEU A O 1
ATOM 772 N N . THR A 1 101 ? -30.909 -5.603 -16.748 1.00 82.56 101 THR A N 1
ATOM 773 C CA . THR A 1 101 ? -30.895 -4.940 -18.066 1.00 82.56 101 THR A CA 1
ATOM 774 C C . THR A 1 101 ? -30.627 -5.892 -19.229 1.00 82.56 101 THR A C 1
ATOM 776 O O . THR A 1 101 ? -31.052 -5.621 -20.348 1.00 82.56 101 THR A O 1
ATOM 779 N N . HIS A 1 102 ? -29.939 -7.007 -18.980 1.00 77.94 102 HIS A N 1
ATOM 780 C CA . HIS A 1 102 ? -29.596 -8.002 -19.999 1.00 77.94 102 HIS A CA 1
ATOM 781 C C . HIS A 1 102 ? -30.285 -9.351 -19.779 1.00 77.94 102 HIS A C 1
ATOM 783 O O . HIS A 1 102 ? -29.788 -10.372 -20.257 1.00 77.94 102 HIS A O 1
ATOM 789 N N . LEU A 1 103 ? -31.398 -9.382 -19.042 1.00 75.06 103 LEU A N 1
ATOM 790 C CA . LEU A 1 103 ? -32.035 -10.621 -18.593 1.00 75.06 103 LEU A CA 1
ATOM 791 C C . LEU A 1 103 ? -32.290 -11.592 -19.756 1.00 75.06 103 LEU A C 1
ATOM 793 O O . LEU A 1 103 ? -31.847 -12.736 -19.687 1.00 75.06 103 LEU A O 1
ATOM 797 N N . ASP A 1 104 ? -32.899 -11.123 -20.846 1.00 73.94 104 ASP A N 1
ATOM 798 C CA . ASP A 1 104 ? -33.261 -11.957 -22.001 1.00 73.94 104 ASP A CA 1
ATOM 799 C C . ASP A 1 104 ? -32.038 -12.570 -22.691 1.00 73.94 104 ASP A C 1
ATOM 801 O O . ASP A 1 104 ? -32.004 -13.765 -22.980 1.00 73.94 104 ASP A O 1
ATOM 805 N N . THR A 1 105 ? -30.981 -11.778 -22.887 1.00 76.00 105 THR A N 1
ATOM 806 C CA . THR A 1 105 ? -29.721 -12.251 -23.479 1.00 76.00 105 THR A CA 1
ATOM 807 C C . THR A 1 105 ? -28.995 -13.221 -22.551 1.00 76.00 105 THR A C 1
ATOM 809 O O . THR A 1 105 ? -28.410 -14.202 -23.002 1.00 76.00 105 THR A O 1
ATOM 812 N N . THR A 1 106 ? -29.039 -12.963 -21.242 1.00 68.38 106 THR A N 1
ATOM 813 C CA . THR A 1 106 ? -28.365 -13.797 -20.242 1.00 68.38 106 THR A CA 1
ATOM 814 C C . THR A 1 106 ? -29.079 -15.138 -20.099 1.00 68.38 106 THR A C 1
ATOM 816 O O . THR A 1 106 ? -28.423 -16.169 -20.085 1.00 68.38 106 THR A O 1
ATOM 819 N N . MET A 1 107 ? -30.414 -15.141 -20.033 1.00 68.88 107 MET A N 1
ATOM 820 C CA . MET A 1 107 ? -31.215 -16.362 -19.918 1.00 68.88 107 MET A CA 1
ATOM 821 C C . MET A 1 107 ? -31.127 -17.229 -21.174 1.00 68.88 107 MET A C 1
ATOM 823 O O . MET A 1 107 ? -30.983 -18.440 -21.047 1.00 68.88 107 MET A O 1
ATOM 827 N N . ALA A 1 108 ? -31.138 -16.628 -22.369 1.00 75.12 108 ALA A N 1
ATOM 828 C CA . ALA A 1 108 ? -30.988 -17.368 -23.623 1.00 75.12 108 ALA A CA 1
ATOM 829 C C . ALA A 1 108 ? -29.603 -18.030 -23.783 1.00 75.12 108 ALA A C 1
ATOM 831 O O . ALA A 1 108 ? -29.476 -19.008 -24.516 1.00 75.12 108 ALA A O 1
ATOM 832 N N . ALA A 1 109 ? -28.571 -17.514 -23.105 1.00 76.44 109 ALA A N 1
ATOM 833 C CA . ALA A 1 109 ? -27.200 -18.021 -23.174 1.00 76.44 109 ALA A CA 1
ATOM 834 C C . ALA A 1 109 ? -26.844 -19.043 -22.076 1.00 76.44 109 ALA A C 1
ATOM 836 O O . ALA A 1 109 ? -25.737 -19.588 -22.094 1.00 76.44 109 ALA A O 1
ATOM 837 N N . LEU A 1 110 ? -27.728 -19.297 -21.103 1.00 76.94 110 LEU A N 1
ATOM 838 C CA . LEU A 1 110 ? -27.441 -20.251 -20.031 1.00 76.94 110 LEU A CA 1
ATOM 839 C C . LEU A 1 110 ? -27.681 -21.695 -20.506 1.00 76.94 110 LEU A C 1
ATOM 841 O O . LEU A 1 110 ? -28.751 -21.991 -21.039 1.00 76.94 110 LEU A O 1
ATOM 845 N N . PRO A 1 111 ? -26.726 -22.618 -20.287 1.00 80.94 111 PRO A N 1
ATOM 846 C CA . PRO A 1 111 ? -26.957 -24.034 -20.538 1.00 80.94 111 PRO A CA 1
ATOM 847 C C . PRO A 1 111 ? -28.055 -24.563 -19.605 1.00 80.94 111 PRO A C 1
ATOM 849 O O . PRO A 1 111 ? -28.157 -24.143 -18.451 1.00 80.94 111 PRO A O 1
ATOM 852 N N . THR A 1 112 ? -28.870 -25.499 -20.099 1.00 80.25 112 THR A N 1
ATOM 853 C CA . THR A 1 112 ? -29.907 -26.170 -19.302 1.00 80.25 112 THR A CA 1
ATOM 854 C C . THR A 1 112 ? -29.283 -26.786 -18.048 1.00 80.25 112 THR A C 1
ATOM 856 O O . THR A 1 112 ? -28.335 -27.565 -18.156 1.00 80.25 112 THR A O 1
ATOM 859 N N . ASP A 1 113 ? -29.793 -26.438 -16.862 1.00 81.25 113 ASP A N 1
ATOM 860 C CA . ASP A 1 113 ? -29.274 -26.977 -15.602 1.00 81.25 113 ASP A CA 1
ATOM 861 C C . ASP A 1 113 ? -29.620 -28.469 -15.508 1.00 81.25 113 ASP A C 1
ATOM 863 O O . ASP A 1 113 ? -30.776 -28.843 -15.324 1.00 81.25 113 ASP A O 1
ATOM 867 N N . GLN A 1 114 ? -28.611 -29.321 -15.693 1.00 87.38 114 GLN A N 1
ATOM 868 C CA . GLN A 1 114 ? -28.738 -30.776 -15.579 1.00 87.38 114 GLN A CA 1
ATOM 869 C C . GLN A 1 114 ? -28.280 -31.300 -14.217 1.00 87.38 114 GLN A C 1
ATOM 871 O O . GLN A 1 114 ? -28.143 -32.511 -14.033 1.00 87.38 114 GLN A O 1
ATOM 876 N N . ARG A 1 115 ? -27.993 -30.418 -13.251 1.00 87.62 115 ARG A N 1
ATOM 877 C CA . ARG A 1 115 ? -27.591 -30.880 -11.925 1.00 87.62 115 ARG A CA 1
ATOM 878 C C . ARG A 1 115 ? -28.790 -31.543 -11.241 1.00 87.62 115 ARG A C 1
ATOM 880 O O . ARG A 1 115 ? -29.882 -30.971 -11.244 1.00 87.62 115 ARG A O 1
ATOM 887 N N . PRO A 1 116 ? -28.612 -32.738 -10.652 1.00 86.44 116 PRO A N 1
ATOM 888 C CA . PRO A 1 116 ? -29.668 -33.364 -9.873 1.00 86.44 116 PRO A CA 1
ATOM 889 C C . PRO A 1 116 ? -30.028 -32.463 -8.688 1.00 86.44 116 PRO A C 1
ATOM 891 O O . PRO A 1 116 ? -29.169 -31.767 -8.139 1.00 86.44 116 PRO A O 1
ATOM 894 N N . LEU A 1 117 ? -31.304 -32.480 -8.296 1.00 83.81 117 LEU A N 1
ATOM 895 C CA . LEU A 1 117 ? -31.771 -31.747 -7.121 1.00 83.81 117 LEU A CA 1
ATOM 896 C C . LEU A 1 117 ? -30.926 -32.140 -5.897 1.00 83.81 117 LEU A C 1
ATOM 898 O O . LEU A 1 117 ? -30.659 -33.330 -5.703 1.00 83.81 117 LEU A O 1
ATOM 902 N N . PRO A 1 118 ? -30.488 -31.171 -5.073 1.00 86.31 118 PRO A N 1
ATOM 903 C CA . PRO A 1 118 ? -29.758 -31.489 -3.858 1.00 86.31 118 PRO A CA 1
ATOM 904 C C . PRO A 1 118 ? -30.645 -32.323 -2.929 1.00 86.31 118 PRO A C 1
ATOM 906 O O . PRO A 1 118 ? -31.786 -31.960 -2.643 1.00 86.31 118 PRO A O 1
ATOM 909 N N . THR A 1 119 ? -30.108 -33.441 -2.450 1.00 83.69 119 THR A N 1
ATOM 910 C CA . THR A 1 119 ? -30.810 -34.329 -1.520 1.00 83.69 119 THR A CA 1
ATOM 911 C C . THR A 1 119 ? -30.613 -33.836 -0.087 1.00 83.69 119 THR A C 1
ATOM 913 O O . THR A 1 119 ? -29.485 -33.590 0.337 1.00 83.69 119 THR A O 1
ATOM 916 N N . VAL A 1 120 ? -31.702 -33.710 0.677 1.00 91.06 120 VAL A N 1
ATOM 917 C CA . VAL A 1 120 ? -31.681 -33.190 2.062 1.00 91.06 120 VAL A CA 1
ATOM 918 C C . VAL A 1 120 ? -31.499 -34.306 3.109 1.00 91.06 120 VAL A C 1
ATOM 920 O O . VAL A 1 120 ? -31.286 -34.025 4.284 1.00 91.06 120 VAL A O 1
ATOM 923 N N . THR A 1 121 ? -31.470 -35.574 2.686 1.00 86.94 121 THR A N 1
ATOM 924 C CA . THR A 1 121 ? -31.406 -36.761 3.562 1.00 86.94 121 THR A CA 1
ATOM 925 C C . THR A 1 121 ? -30.257 -36.724 4.571 1.00 86.94 121 THR A C 1
ATOM 927 O O . THR A 1 121 ? -30.446 -37.084 5.728 1.00 86.94 121 THR A O 1
ATOM 930 N N . VAL A 1 122 ? -29.084 -36.219 4.174 1.00 84.88 122 VAL A N 1
ATOM 931 C CA . VAL A 1 122 ? -27.917 -36.082 5.065 1.00 84.88 122 VAL A CA 1
ATOM 932 C C . VAL A 1 122 ? -28.208 -35.139 6.237 1.00 84.88 122 VAL A C 1
ATOM 934 O O . VAL A 1 122 ? -27.753 -35.376 7.353 1.00 84.88 122 VAL A O 1
ATOM 937 N N . TYR A 1 123 ? -28.978 -34.073 6.012 1.00 83.12 123 TYR A N 1
ATOM 938 C CA . TYR A 1 123 ? -29.366 -33.154 7.079 1.00 83.12 123 TYR A CA 1
ATOM 939 C C . TYR A 1 123 ? -30.405 -33.791 8.005 1.00 83.12 123 TYR A C 1
ATOM 941 O O . TYR A 1 123 ? -30.281 -33.667 9.225 1.00 83.12 123 TYR A O 1
ATOM 949 N N . ASP A 1 124 ? -31.374 -34.521 7.450 1.00 85.44 124 ASP A N 1
ATOM 950 C CA . ASP A 1 124 ? -32.403 -35.217 8.231 1.00 85.44 124 ASP A CA 1
ATOM 951 C C . ASP A 1 124 ? -31.796 -36.245 9.202 1.00 85.44 124 ASP A C 1
ATOM 953 O O . ASP A 1 124 ? -32.213 -36.326 10.360 1.00 85.44 124 ASP A O 1
ATOM 957 N N . GLU A 1 125 ? -30.744 -36.959 8.788 1.00 86.56 125 GLU A N 1
ATOM 958 C CA . GLU A 1 125 ? -29.985 -37.870 9.656 1.00 86.56 125 GLU A CA 1
ATOM 959 C C . GLU A 1 125 ? -29.342 -37.155 10.854 1.00 86.56 125 GLU A C 1
ATOM 961 O O . GLU A 1 125 ? -29.361 -37.660 11.979 1.00 86.56 125 GLU A O 1
ATOM 966 N N . LEU A 1 126 ? -28.781 -35.962 10.639 1.00 82.94 126 LEU A N 1
ATOM 967 C CA . LEU A 1 126 ? -28.162 -35.169 11.706 1.00 82.94 126 LEU A CA 1
ATOM 968 C C . LEU A 1 126 ? -29.210 -34.630 12.689 1.00 82.94 126 LEU A C 1
ATOM 970 O O . LEU A 1 126 ? -28.971 -34.596 13.898 1.00 82.94 126 LEU A O 1
ATOM 974 N N . LEU A 1 127 ? -30.386 -34.247 12.184 1.00 82.88 127 LEU A N 1
ATOM 975 C CA . LEU A 1 127 ? -31.525 -33.823 12.999 1.00 82.88 127 LEU A CA 1
ATOM 976 C C . LEU A 1 127 ? -32.112 -34.977 13.823 1.00 82.88 127 LEU A C 1
ATOM 978 O O . LEU A 1 127 ? -32.512 -34.756 14.967 1.00 82.88 127 LEU A O 1
ATOM 982 N N . ALA A 1 128 ? -32.145 -36.193 13.274 1.00 83.19 128 ALA A N 1
ATOM 983 C CA . ALA A 1 128 ? -32.587 -37.388 13.987 1.00 83.19 128 ALA A CA 1
ATOM 984 C C . ALA A 1 128 ? -31.615 -37.770 15.117 1.00 83.19 128 ALA A C 1
ATOM 986 O O . ALA A 1 128 ? -32.053 -37.968 16.247 1.00 83.19 128 ALA A O 1
ATOM 987 N N . ARG A 1 129 ? -30.298 -37.749 14.864 1.00 74.88 129 ARG A N 1
ATOM 988 C CA . ARG A 1 129 ? -29.262 -38.059 15.874 1.00 74.88 129 ARG A CA 1
ATOM 989 C C . ARG A 1 129 ? -29.269 -37.118 17.082 1.00 74.88 129 ARG A C 1
ATOM 991 O O . ARG A 1 129 ? -28.895 -37.529 18.170 1.00 74.88 129 ARG A O 1
ATOM 998 N N . ARG A 1 130 ? -29.695 -35.860 16.916 1.00 69.31 130 ARG A N 1
ATOM 999 C CA . ARG A 1 130 ? -29.837 -34.904 18.034 1.00 69.31 130 ARG A CA 1
ATOM 1000 C C . ARG A 1 130 ? -31.101 -35.138 18.867 1.00 69.31 130 ARG A C 1
ATOM 1002 O O . ARG A 1 130 ? -31.183 -34.646 19.988 1.00 69.31 130 ARG A O 1
ATOM 1009 N N . ARG A 1 131 ? -32.109 -35.809 18.302 1.00 66.81 131 ARG A N 1
ATOM 1010 C CA . ARG A 1 131 ? -33.382 -36.084 18.978 1.00 66.81 131 ARG A CA 1
ATOM 1011 C C . ARG A 1 131 ? -33.347 -37.343 19.834 1.00 66.81 131 ARG A C 1
ATOM 1013 O O . ARG A 1 131 ? -34.270 -37.489 20.624 1.00 66.81 131 ARG A O 1
ATOM 1020 N N . ASP A 1 132 ? -32.324 -38.190 19.713 1.00 63.12 132 ASP A N 1
ATOM 1021 C CA . ASP A 1 132 ? -32.117 -39.300 20.644 1.00 63.12 132 ASP A CA 1
ATOM 1022 C C . ASP A 1 132 ? -31.717 -38.753 22.028 1.00 63.12 132 ASP A C 1
ATOM 1024 O O . ASP A 1 132 ? -30.638 -38.174 22.173 1.00 63.12 132 ASP A O 1
ATOM 1028 N N . PRO A 1 133 ? -32.561 -38.905 23.066 1.00 59.91 133 PRO A N 1
ATOM 1029 C CA . PRO A 1 133 ? -32.254 -38.443 24.416 1.00 59.91 133 PRO A CA 1
ATOM 1030 C C . PRO A 1 133 ? -31.327 -39.407 25.183 1.00 59.91 133 PRO A C 1
ATOM 1032 O O . PRO A 1 133 ? -31.029 -39.156 26.349 1.00 59.91 133 PRO A O 1
ATOM 1035 N N . ASP A 1 134 ? -30.848 -40.490 24.558 1.00 53.94 134 ASP A N 1
ATOM 1036 C CA . ASP A 1 134 ? -30.113 -41.578 25.229 1.00 53.94 134 ASP A CA 1
ATOM 1037 C C . ASP A 1 134 ? -28.619 -41.277 25.479 1.00 53.94 134 ASP A C 1
ATOM 1039 O O . ASP A 1 134 ? -27.847 -42.118 25.927 1.00 53.94 134 ASP A O 1
ATOM 1043 N N . THR A 1 135 ? -28.185 -40.038 25.229 1.00 57.25 135 THR A N 1
ATOM 1044 C CA . THR A 1 135 ? -26.891 -39.506 25.699 1.00 57.25 135 THR A CA 1
ATOM 1045 C C . THR A 1 135 ? -27.098 -38.371 26.702 1.00 57.25 135 THR A C 1
ATOM 1047 O O . THR A 1 135 ? -26.447 -37.327 26.649 1.00 57.25 135 THR A O 1
ATOM 1050 N N . ALA A 1 136 ? -28.026 -38.550 27.643 1.00 55.53 136 ALA A N 1
ATOM 1051 C CA . ALA A 1 136 ? -28.048 -37.736 28.850 1.00 55.53 136 ALA A CA 1
ATOM 1052 C C . ALA A 1 136 ? -26.754 -37.999 29.644 1.00 55.53 136 ALA A C 1
ATOM 1054 O O . ALA A 1 136 ? -26.605 -39.024 30.306 1.00 55.53 136 ALA A O 1
ATOM 1055 N N . ILE A 1 137 ? -25.791 -37.077 29.547 1.00 60.31 137 ILE A N 1
ATOM 1056 C CA . ILE A 1 137 ? -24.597 -37.051 30.401 1.00 60.31 137 ILE A CA 1
ATOM 1057 C C . ILE A 1 137 ? -25.082 -37.036 31.862 1.00 60.31 137 ILE A C 1
ATOM 1059 O O . ILE A 1 137 ? -25.838 -36.127 32.220 1.00 60.31 137 ILE A O 1
ATOM 1063 N N . PRO A 1 138 ? -24.691 -38.000 32.717 1.00 57.38 138 PRO A N 1
ATOM 1064 C CA . PRO A 1 138 ? -25.122 -37.996 34.106 1.00 57.38 138 PRO A CA 1
ATOM 1065 C C . PRO A 1 138 ? -24.526 -36.776 34.815 1.00 57.38 138 PRO A C 1
ATOM 1067 O O . PRO A 1 138 ? -23.309 -36.615 34.902 1.00 57.38 138 PRO A O 1
ATOM 1070 N N . VAL A 1 139 ? -25.403 -35.904 35.311 1.00 67.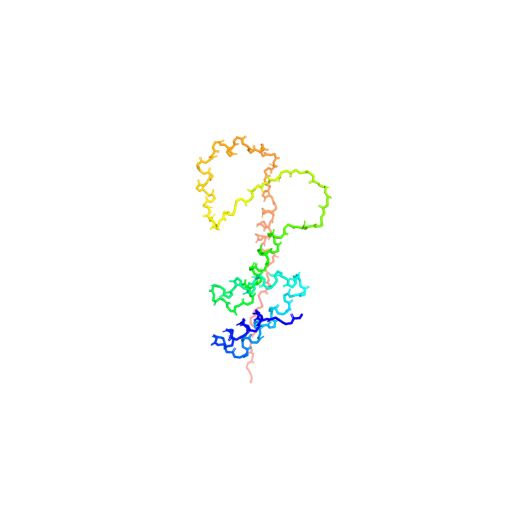25 139 VAL A N 1
ATOM 1071 C CA . VAL A 1 139 ? -25.045 -34.783 36.186 1.00 67.25 139 VAL A CA 1
ATOM 1072 C C . VAL A 1 139 ? -24.673 -35.368 37.556 1.00 67.25 139 VAL A C 1
ATOM 1074 O O . VAL A 1 139 ? -25.519 -36.034 38.157 1.00 67.25 139 VAL A O 1
ATOM 1077 N N . PRO A 1 140 ? -23.452 -35.164 38.085 1.00 59.50 140 PRO A N 1
ATOM 1078 C CA . PRO A 1 140 ? -23.125 -35.620 39.431 1.00 59.50 140 PRO A CA 1
ATOM 1079 C C . PRO A 1 140 ? -23.919 -34.805 40.461 1.00 59.50 140 PRO A C 1
ATOM 1081 O O . PRO A 1 140 ? -23.841 -33.575 40.472 1.00 59.50 140 PRO A O 1
ATOM 1084 N N . CYS A 1 141 ? -24.670 -35.479 41.338 1.00 48.25 141 CYS A N 1
ATOM 1085 C CA . CYS A 1 141 ? -25.271 -34.840 42.510 1.00 48.25 141 CYS A CA 1
ATOM 1086 C C . CYS A 1 141 ? -24.171 -34.296 43.445 1.00 48.25 141 CYS A C 1
ATOM 1088 O O . CYS A 1 141 ? -23.168 -34.983 43.658 1.00 48.25 141 CYS A O 1
ATOM 1090 N N . PRO A 1 142 ? -24.343 -33.101 44.040 1.00 59.44 142 PRO A N 1
ATOM 1091 C CA . PRO A 1 142 ? -23.368 -32.546 44.973 1.00 59.44 142 PRO A CA 1
ATOM 1092 C C . PRO A 1 142 ? -23.327 -33.382 46.262 1.00 59.44 142 PRO A C 1
ATOM 1094 O O . PRO A 1 142 ? -24.357 -33.600 46.899 1.00 59.44 142 PRO A O 1
ATOM 1097 N N . GLN A 1 143 ? -22.138 -33.853 46.651 1.00 55.22 143 GLN A N 1
ATOM 1098 C CA . GLN A 1 143 ? -21.930 -34.511 47.942 1.00 55.22 143 GLN A CA 1
ATOM 1099 C C . GLN A 1 143 ? -21.928 -33.455 49.051 1.00 55.22 143 GLN A C 1
ATOM 1101 O O . GLN A 1 143 ? -21.133 -32.516 49.030 1.00 55.22 143 GLN A O 1
ATOM 1106 N N . ALA A 1 144 ? -22.852 -33.606 50.001 1.00 52.59 144 ALA A N 1
ATOM 1107 C CA . ALA A 1 144 ? -22.900 -32.812 51.217 1.00 52.59 144 ALA A CA 1
ATOM 1108 C C . ALA A 1 144 ? -21.640 -33.091 52.048 1.00 52.59 144 ALA A C 1
ATOM 1110 O O . ALA A 1 144 ? -21.416 -34.221 52.474 1.00 52.59 144 ALA A O 1
ATOM 1111 N N . GLY A 1 145 ? -20.809 -32.067 52.243 1.00 49.19 145 GLY A N 1
ATOM 1112 C CA . GLY A 1 145 ? -19.672 -32.131 53.153 1.00 49.19 145 GLY A CA 1
ATOM 1113 C C . GLY A 1 145 ? -20.157 -32.199 54.598 1.00 49.19 145 GLY A C 1
ATOM 1114 O O . GLY A 1 145 ? -20.804 -31.270 55.080 1.00 49.19 145 GLY A O 1
ATOM 1115 N N . GLU A 1 146 ? -19.841 -33.307 55.265 1.00 46.34 146 GLU A N 1
ATOM 1116 C CA . GLU A 1 146 ? -19.893 -33.439 56.717 1.00 46.34 146 GLU A CA 1
ATOM 1117 C C . GLU A 1 146 ? -18.937 -32.432 57.366 1.00 46.34 146 GLU A C 1
ATOM 1119 O O . GLU A 1 146 ? -17.755 -32.340 57.034 1.00 46.34 146 GLU A O 1
ATOM 1124 N N . VAL A 1 147 ? -19.498 -31.661 58.291 1.00 47.47 147 VAL A N 1
ATOM 1125 C CA . VAL A 1 147 ? -18.810 -30.775 59.229 1.00 47.47 147 VAL A CA 1
ATOM 1126 C C . VAL A 1 147 ? -18.272 -31.600 60.400 1.00 47.47 147 VAL A C 1
ATOM 1128 O O . VAL A 1 147 ? -19.006 -32.381 61.007 1.00 47.47 147 VAL A O 1
ATOM 1131 N N . SER A 1 148 ? -17.006 -31.389 60.751 1.00 56.47 148 SER A N 1
ATOM 1132 C CA . SER A 1 148 ? -16.435 -31.662 62.078 1.00 56.47 148 SER A CA 1
ATOM 1133 C C . SER A 1 148 ? -15.456 -30.558 62.435 1.00 56.47 148 SER A C 1
ATOM 1135 O O . SER A 1 148 ? -14.709 -30.131 61.526 1.00 56.47 148 SER A O 1
#

Radius of gyration: 29.41 Å; chains: 1; bounding box: 52×52×92 Å

Sequence (148 aa):
MFASEHEAFWAAARKLLGDAAGTRELIAVLLLHRHLPREIVLAGLRAALRVGAVRADVVAVEARRHHEHHPDTDTSAGTCAEVVVTRHGSRVVSLTERRLTHLDTTMAALPTDQRPLPTVTVYDELLARRRDPDTAIPVPCPQAGEVS

Secondary structure (DSSP, 8-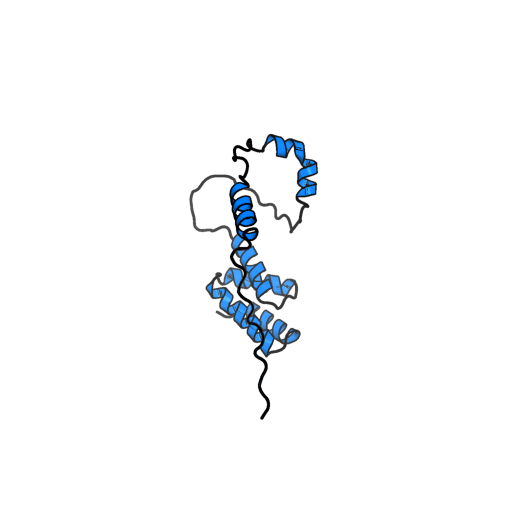state):
---HHHHHHHHHHHHHH-HHHHHHHHHHHHHHTTTS-HHHHHHHHHHHHHTT---HHHHHHHHHHHHHTS--SS---------------S----HHHHHHHTHHHHHHTSPP--PPPPP-HHHHHHHHHHH--TT-PPPPPPPPPPP-